Protein AF-A0A0M0KE28-F1 (afdb_monomer_lite)

Sequence (64 aa):
MERIQELLEQIVKWLIFSILLVASISLMVVYQQGYIAEALVARATPLAIVVGLSAIAAAIIVKK

Structure (mmCIF, N/CA/C/O backbone):
data_AF-A0A0M0KE28-F1
#
_entry.id   AF-A0A0M0KE28-F1
#
loop_
_atom_site.group_PDB
_atom_site.id
_atom_site.type_symbol
_atom_site.label_atom_id
_atom_site.label_alt_id
_atom_site.label_comp_id
_atom_site.label_asym_id
_atom_site.label_entity_id
_atom_site.label_seq_id
_atom_site.pdbx_PDB_ins_code
_atom_site.Cartn_x
_atom_site.Cartn_y
_atom_site.Cartn_z
_atom_site.occupancy
_atom_site.B_iso_or_equiv
_atom_site.auth_seq_id
_atom_site.auth_comp_id
_atom_site.auth_asym_id
_atom_site.auth_atom_id
_atom_site.pdbx_PDB_model_num
ATOM 1 N N . MET A 1 1 ? -18.677 9.123 23.817 1.00 66.50 1 MET A N 1
ATOM 2 C CA . MET A 1 1 ? -17.239 8.880 23.559 1.00 66.50 1 MET A CA 1
ATOM 3 C C . MET A 1 1 ? -17.033 7.703 22.613 1.00 66.50 1 MET A C 1
ATOM 5 O O . MET A 1 1 ? -16.292 7.865 21.658 1.00 66.50 1 MET A O 1
ATOM 9 N N . GLU A 1 2 ? -17.757 6.599 22.795 1.00 84.31 2 GLU A N 1
ATOM 10 C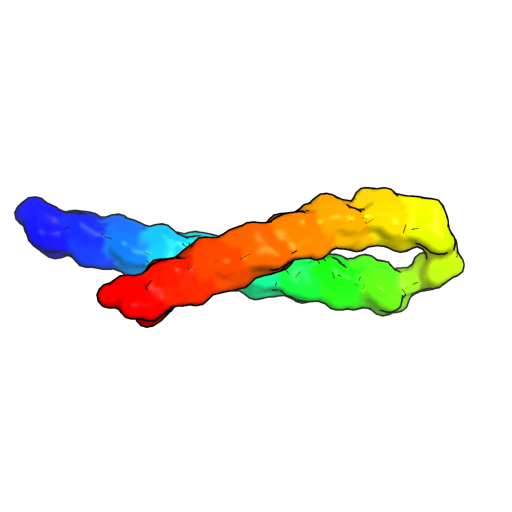 CA . GLU A 1 2 ? -17.712 5.385 21.955 1.00 84.31 2 GLU A CA 1
ATOM 11 C C . GLU A 1 2 ? -17.884 5.649 20.442 1.00 84.31 2 GLU A C 1
ATOM 13 O O . GLU A 1 2 ? -17.009 5.316 19.651 1.00 84.31 2 GLU A O 1
ATOM 18 N N . ARG A 1 3 ? -18.906 6.418 20.040 1.00 88.62 3 ARG A N 1
ATOM 19 C CA . ARG A 1 3 ? -19.137 6.789 18.627 1.00 88.62 3 ARG A CA 1
ATOM 20 C C . ARG A 1 3 ? -17.982 7.557 17.963 1.00 88.62 3 ARG A C 1
ATOM 22 O O . ARG A 1 3 ? -17.803 7.480 16.755 1.00 88.62 3 ARG A O 1
ATOM 29 N N . ILE A 1 4 ? -17.203 8.325 18.731 1.00 92.44 4 ILE A N 1
ATOM 30 C CA . ILE A 1 4 ? -16.031 9.039 18.192 1.00 92.44 4 ILE A CA 1
ATOM 31 C C . ILE A 1 4 ? -14.892 8.045 17.936 1.00 92.44 4 ILE A C 1
ATOM 33 O O . ILE A 1 4 ? -14.192 8.172 16.937 1.00 92.44 4 ILE A O 1
ATOM 37 N N . GLN A 1 5 ? -14.729 7.041 18.801 1.00 90.88 5 GLN A N 1
ATOM 38 C CA . GLN A 1 5 ? -13.718 5.996 18.629 1.00 90.88 5 GLN A CA 1
ATOM 39 C C . GLN A 1 5 ? -14.014 5.131 17.399 1.00 90.88 5 GLN A C 1
ATOM 41 O O . GLN A 1 5 ? -13.117 4.925 16.588 1.00 90.88 5 GLN A O 1
ATOM 46 N N . GLU A 1 6 ? -15.269 4.728 17.193 1.00 92.19 6 GLU A N 1
ATOM 47 C CA . GLU A 1 6 ? -15.689 3.977 15.998 1.00 92.19 6 GLU A CA 1
ATOM 48 C C . GLU A 1 6 ? -15.412 4.745 14.696 1.00 92.19 6 GLU A C 1
ATOM 50 O O . GLU A 1 6 ? -14.896 4.185 13.725 1.00 92.19 6 GLU A O 1
ATOM 55 N N . LEU A 1 7 ? -15.710 6.050 14.680 1.00 94.69 7 LEU A N 1
ATOM 56 C CA . LEU A 1 7 ? -15.425 6.912 13.532 1.00 94.69 7 LEU A CA 1
ATOM 57 C C . LEU A 1 7 ? -13.920 7.020 13.270 1.00 94.69 7 LEU A C 1
ATOM 59 O O . LEU A 1 7 ? -13.492 6.933 12.120 1.00 94.69 7 LEU A O 1
ATOM 63 N N . LEU A 1 8 ? -13.108 7.178 14.319 1.00 93.56 8 LEU A N 1
ATOM 64 C CA . LEU A 1 8 ? -11.651 7.217 14.190 1.00 93.56 8 LEU A CA 1
ATOM 65 C C . LEU A 1 8 ? -11.100 5.900 13.635 1.00 93.56 8 LEU A C 1
ATOM 67 O O . LEU A 1 8 ? -10.263 5.928 12.735 1.00 93.56 8 LEU A O 1
ATOM 71 N N . GLU A 1 9 ? -11.592 4.753 14.103 1.00 91.94 9 GLU A N 1
ATOM 72 C CA . GLU A 1 9 ? -11.188 3.450 13.570 1.00 91.94 9 GLU A CA 1
ATOM 73 C C . GLU A 1 9 ? -11.541 3.295 12.090 1.00 91.94 9 GLU A C 1
ATOM 75 O O . GLU A 1 9 ? -10.704 2.849 11.302 1.00 91.94 9 GLU A O 1
ATOM 80 N N . GLN A 1 10 ? -12.750 3.697 11.686 1.00 94.25 10 GLN A N 1
ATOM 81 C CA . GLN A 1 10 ? -13.140 3.691 10.276 1.00 94.25 10 GLN A CA 1
ATOM 82 C C . GLN A 1 10 ? -12.241 4.596 9.435 1.00 94.25 10 GLN A C 1
ATOM 84 O O . GLN A 1 10 ? -11.790 4.175 8.370 1.00 94.25 10 GLN A O 1
ATOM 89 N N . ILE A 1 11 ? -11.936 5.806 9.909 1.00 95.94 11 ILE A N 1
ATOM 90 C CA . ILE A 1 11 ? -11.042 6.738 9.209 1.00 95.94 11 ILE A CA 1
ATOM 91 C C . ILE A 1 11 ? -9.658 6.112 9.020 1.00 95.94 11 ILE A C 1
ATOM 93 O O . ILE A 1 11 ? -9.120 6.146 7.914 1.00 95.94 11 ILE A O 1
ATOM 97 N N . VAL A 1 12 ? -9.095 5.489 10.059 1.00 94.94 12 VAL A N 1
ATOM 98 C CA . VAL A 1 12 ? -7.786 4.822 9.973 1.00 94.94 12 VAL A CA 1
ATOM 99 C C . VAL A 1 12 ? -7.825 3.656 8.982 1.00 94.94 12 VAL A C 1
ATOM 101 O O . VAL A 1 12 ? -6.921 3.536 8.154 1.00 94.94 12 VAL A O 1
ATOM 104 N N . LYS A 1 13 ? -8.880 2.830 9.004 1.00 94.31 13 LYS A N 1
ATOM 105 C CA . LYS A 1 13 ? -9.070 1.726 8.045 1.00 94.31 13 LYS A CA 1
ATOM 106 C C . LYS A 1 13 ? -9.098 2.238 6.602 1.00 94.31 13 LYS A C 1
ATOM 108 O O . LYS A 1 13 ? -8.367 1.723 5.755 1.00 94.31 13 LYS A O 1
ATOM 113 N N . TRP A 1 14 ? -9.879 3.283 6.334 1.00 96.25 14 TRP A N 1
ATOM 114 C CA . TRP A 1 14 ? -9.965 3.900 5.009 1.00 96.25 14 TRP A CA 1
ATOM 115 C C . TRP A 1 14 ? -8.650 4.537 4.562 1.00 96.25 14 TRP A C 1
ATOM 117 O O . TRP A 1 14 ? -8.289 4.440 3.388 1.00 96.25 14 TRP A O 1
ATOM 127 N N . LEU A 1 15 ? -7.908 5.149 5.484 1.00 96.81 15 LEU A N 1
ATOM 128 C CA . LEU A 1 15 ? -6.618 5.761 5.193 1.00 96.81 15 LEU A CA 1
ATOM 129 C C . LEU A 1 15 ? -5.568 4.708 4.817 1.00 96.81 15 LEU A C 1
ATOM 131 O O . LEU A 1 15 ? -4.910 4.849 3.787 1.00 96.81 15 LEU A O 1
ATOM 135 N N . ILE A 1 16 ? -5.464 3.618 5.584 1.00 96.62 16 ILE A N 1
ATOM 136 C CA . ILE A 1 16 ? -4.567 2.494 5.271 1.00 96.62 16 ILE A CA 1
ATOM 137 C C . ILE A 1 1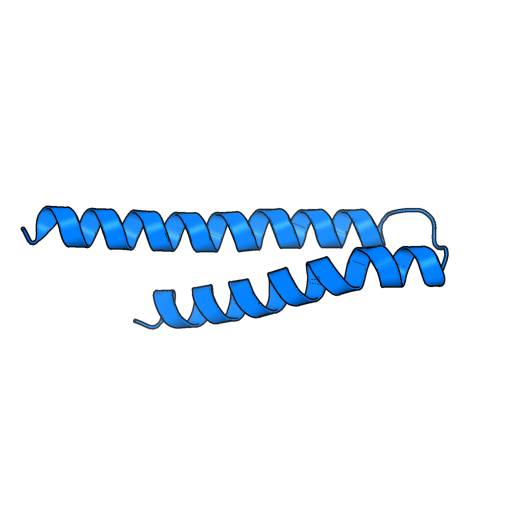6 ? -4.924 1.889 3.910 1.00 96.62 16 ILE A C 1
ATOM 139 O O . ILE A 1 16 ? -4.038 1.681 3.080 1.00 96.62 16 ILE A O 1
ATOM 143 N N . PHE A 1 17 ? -6.214 1.651 3.657 1.00 96.69 17 PHE A N 1
ATOM 144 C CA . PHE A 1 17 ? -6.682 1.116 2.380 1.00 96.69 17 PHE A CA 1
ATOM 145 C C . PHE A 1 17 ? -6.319 2.031 1.203 1.00 96.69 17 PHE A C 1
ATOM 147 O O . PHE A 1 17 ? -5.814 1.562 0.185 1.00 96.69 17 PHE A O 1
ATOM 154 N N . SER A 1 18 ? -6.514 3.342 1.357 1.00 97.75 18 SER A N 1
ATOM 155 C CA . SER A 1 18 ? -6.200 4.325 0.316 1.00 97.75 18 SER A CA 1
ATOM 156 C C . SER A 1 18 ? -4.701 4.379 0.014 1.00 97.75 18 SER A C 1
ATOM 158 O O . SER A 1 18 ? -4.316 4.402 -1.154 1.00 97.75 18 SER A O 1
ATOM 160 N N . ILE A 1 19 ? -3.847 4.339 1.045 1.00 97.75 19 ILE A N 1
ATOM 161 C CA . ILE A 1 19 ? -2.386 4.283 0.880 1.00 97.75 19 ILE A CA 1
ATOM 162 C C . ILE A 1 19 ? -1.989 3.018 0.118 1.00 97.75 19 ILE A C 1
ATOM 164 O O . ILE A 1 19 ? -1.245 3.108 -0.858 1.00 97.75 19 ILE A O 1
ATOM 168 N N . LEU A 1 20 ? -2.507 1.858 0.528 1.00 97.81 20 LEU A N 1
ATOM 169 C CA . LEU A 1 20 ? -2.212 0.582 -0.119 1.00 97.81 20 LEU A CA 1
ATOM 170 C C . LEU A 1 20 ? -2.629 0.592 -1.596 1.00 97.81 20 LEU A C 1
ATOM 172 O O . LEU A 1 20 ? -1.849 0.184 -2.458 1.00 97.81 20 LEU A O 1
ATOM 176 N N . LEU A 1 21 ? -3.827 1.096 -1.897 1.00 98.00 21 LEU A N 1
ATOM 177 C CA . LEU A 1 21 ? -4.351 1.183 -3.258 1.00 98.00 21 LEU A CA 1
ATOM 178 C C . LEU A 1 21 ? -3.481 2.090 -4.141 1.00 98.00 21 LEU A C 1
ATOM 180 O O . LEU A 1 21 ? -3.018 1.663 -5.199 1.00 98.00 21 LEU A O 1
ATOM 184 N N . VAL A 1 22 ? -3.214 3.321 -3.697 1.00 98.25 22 VAL A N 1
ATOM 185 C CA . VAL A 1 22 ? -2.439 4.308 -4.468 1.00 98.25 22 VAL A CA 1
ATOM 186 C C . VAL A 1 22 ? -0.994 3.854 -4.660 1.00 98.25 22 VAL A C 1
ATOM 188 O O . VAL A 1 22 ? -0.460 3.968 -5.766 1.00 98.25 22 VAL A O 1
ATOM 191 N N . ALA A 1 23 ? -0.362 3.302 -3.620 1.00 97.81 23 ALA A N 1
ATOM 192 C CA . ALA A 1 23 ? 1.004 2.796 -3.704 1.00 97.81 23 ALA A CA 1
ATOM 193 C C . ALA A 1 23 ? 1.106 1.609 -4.674 1.00 97.81 23 ALA A C 1
ATOM 195 O O . ALA A 1 23 ? 2.039 1.555 -5.475 1.00 97.81 23 ALA A O 1
ATOM 196 N N . SER A 1 24 ? 0.120 0.706 -4.663 1.00 97.94 24 SER A N 1
ATOM 197 C CA . SER A 1 24 ? 0.082 -0.451 -5.568 1.00 97.94 24 SER A CA 1
ATOM 198 C C . SER A 1 24 ? -0.081 -0.027 -7.027 1.00 97.94 24 SER A C 1
ATOM 200 O O . SER A 1 24 ? 0.655 -0.500 -7.891 1.00 97.94 24 SER A O 1
ATOM 202 N N . ILE A 1 25 ? -0.991 0.915 -7.304 1.00 97.94 25 ILE A N 1
ATOM 203 C CA . ILE A 1 25 ? -1.175 1.475 -8.651 1.00 97.94 25 ILE A CA 1
ATOM 204 C C . ILE A 1 25 ? 0.105 2.181 -9.111 1.00 97.94 25 ILE A C 1
ATOM 206 O O . ILE A 1 25 ? 0.577 1.946 -10.221 1.00 97.94 25 ILE A O 1
ATOM 210 N N . SER A 1 26 ? 0.706 3.001 -8.247 1.00 96.69 26 SER A 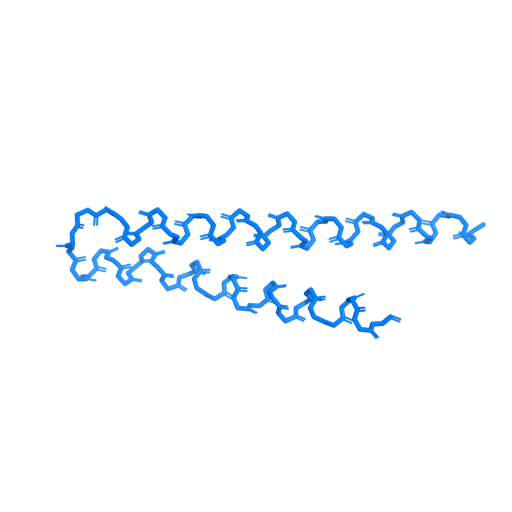N 1
ATOM 211 C CA . SER A 1 26 ? 1.955 3.710 -8.550 1.00 96.69 26 SER A CA 1
ATOM 212 C C . SER A 1 26 ? 3.091 2.742 -8.883 1.00 96.69 26 SER A C 1
ATOM 214 O O . SER A 1 26 ? 3.820 2.953 -9.852 1.00 96.69 26 SER A O 1
ATOM 216 N N . LEU A 1 27 ? 3.220 1.653 -8.119 1.00 96.19 27 LEU A N 1
ATOM 217 C CA . LEU A 1 27 ? 4.221 0.619 -8.365 1.00 96.19 27 LEU A CA 1
ATOM 218 C C . LEU A 1 27 ? 3.983 -0.079 -9.712 1.00 96.19 27 LEU A C 1
ATOM 220 O O . LEU A 1 27 ? 4.926 -0.278 -10.475 1.00 96.19 27 LEU A O 1
ATOM 224 N N . MET A 1 28 ? 2.726 -0.389 -10.039 1.00 95.94 28 MET A N 1
ATOM 225 C CA . MET A 1 28 ? 2.355 -0.987 -11.323 1.00 95.94 28 MET A CA 1
ATOM 226 C C . MET A 1 28 ? 2.708 -0.074 -12.504 1.00 95.94 28 MET A C 1
ATOM 228 O O . MET A 1 28 ? 3.280 -0.545 -13.485 1.00 95.94 28 MET A O 1
ATOM 232 N N . VAL A 1 29 ? 2.445 1.232 -12.390 1.00 95.25 29 VAL A N 1
ATOM 233 C CA . VAL A 1 29 ? 2.827 2.223 -13.408 1.00 95.25 29 VAL A CA 1
ATOM 234 C C . VAL A 1 29 ? 4.343 2.249 -13.607 1.00 95.25 29 VAL A C 1
ATOM 236 O O . VAL A 1 29 ? 4.801 2.283 -14.745 1.00 95.25 29 VAL A O 1
ATOM 239 N N . VAL A 1 30 ? 5.136 2.182 -12.532 1.00 94.38 30 VAL A N 1
ATOM 240 C CA . VAL A 1 30 ? 6.606 2.149 -12.627 1.00 94.38 30 VAL A CA 1
ATOM 241 C C . VAL A 1 30 ? 7.099 0.934 -13.421 1.00 94.38 30 VAL A C 1
ATOM 243 O O . VAL A 1 30 ? 7.995 1.088 -14.248 1.00 94.38 30 VAL A O 1
ATOM 246 N N . TYR A 1 31 ? 6.490 -0.240 -13.241 1.00 90.31 31 TYR A N 1
ATOM 247 C CA . TYR A 1 31 ? 6.837 -1.442 -14.011 1.00 90.31 31 TYR A CA 1
ATOM 248 C C . TYR A 1 31 ? 6.403 -1.398 -15.481 1.00 90.31 31 TYR A C 1
ATOM 250 O O . TYR A 1 31 ? 6.948 -2.141 -16.293 1.00 90.31 31 TYR A O 1
ATOM 258 N N . GLN A 1 32 ? 5.441 -0.544 -15.835 1.00 90.00 32 GLN A N 1
ATOM 259 C CA . GLN A 1 32 ? 4.980 -0.365 -17.216 1.00 90.00 32 GLN A CA 1
ATOM 260 C C . GLN A 1 32 ? 5.790 0.682 -17.996 1.00 90.00 32 GLN A C 1
ATOM 262 O O . GLN A 1 32 ? 5.655 0.780 -19.215 1.00 90.00 32 GLN A O 1
ATOM 267 N N . GLN A 1 33 ? 6.620 1.481 -17.323 1.00 85.88 33 GLN A N 1
ATOM 268 C CA . GLN A 1 33 ? 7.473 2.470 -17.979 1.00 85.88 33 GLN A CA 1
ATOM 269 C C . GLN A 1 33 ? 8.697 1.817 -18.635 1.00 85.88 33 GLN A C 1
ATOM 271 O O . GLN A 1 33 ? 9.121 0.728 -18.254 1.00 85.88 33 GLN A O 1
ATOM 276 N N . GLY A 1 34 ? 9.283 2.510 -19.620 1.00 81.50 34 GLY A N 1
ATOM 277 C CA . GLY A 1 34 ? 10.473 2.049 -20.340 1.00 81.50 34 GLY A CA 1
ATOM 278 C C . GLY A 1 34 ? 11.575 1.547 -19.399 1.00 81.50 34 GLY A C 1
ATOM 279 O O . GLY A 1 34 ? 11.920 2.205 -18.412 1.00 81.50 34 GLY A O 1
ATOM 280 N N . TYR A 1 35 ? 12.102 0.360 -19.703 1.00 78.56 35 TYR A N 1
ATOM 281 C CA . TYR A 1 35 ? 13.026 -0.356 -18.832 1.00 78.56 35 TYR A CA 1
ATOM 282 C C . TYR A 1 35 ? 14.434 0.250 -18.887 1.00 78.56 35 TYR A C 1
ATOM 284 O O . TYR A 1 35 ? 15.162 0.090 -19.864 1.00 78.56 35 TYR A O 1
ATOM 292 N N . ILE A 1 36 ? 14.821 0.916 -17.800 1.00 89.31 36 ILE A N 1
ATOM 293 C CA . ILE A 1 36 ? 16.203 1.286 -17.478 1.00 89.31 36 ILE A CA 1
ATOM 294 C C . ILE A 1 36 ? 16.438 0.782 -16.058 1.00 89.31 36 ILE A C 1
ATOM 296 O O . ILE A 1 36 ? 15.788 1.268 -15.132 1.00 89.31 36 ILE A O 1
ATOM 300 N N . ALA A 1 37 ? 17.314 -0.209 -15.884 1.00 83.19 37 ALA A N 1
ATOM 301 C CA . ALA A 1 37 ? 17.427 -0.968 -14.636 1.00 83.19 37 ALA A CA 1
ATOM 302 C C . ALA A 1 37 ? 17.652 -0.075 -13.400 1.00 83.19 37 ALA A C 1
ATOM 304 O O . ALA A 1 37 ? 16.921 -0.185 -12.417 1.00 83.19 37 ALA A O 1
ATOM 305 N N . GLU A 1 38 ? 18.598 0.862 -13.472 1.00 85.75 38 GLU A N 1
ATOM 306 C CA . GLU A 1 38 ? 18.929 1.771 -12.364 1.00 85.75 38 GLU A CA 1
ATOM 307 C C . GLU A 1 38 ? 17.754 2.696 -12.013 1.00 85.75 38 GLU A C 1
ATOM 309 O O . GLU A 1 38 ? 17.386 2.837 -10.845 1.00 85.75 38 GLU A O 1
ATOM 314 N N . ALA A 1 39 ? 17.099 3.269 -13.027 1.00 89.12 39 ALA A N 1
ATOM 315 C CA . ALA A 1 39 ? 15.940 4.137 -12.837 1.00 89.12 39 ALA A CA 1
ATOM 316 C C . ALA A 1 39 ? 14.698 3.367 -12.360 1.00 89.12 39 ALA A C 1
ATOM 318 O O . ALA A 1 39 ? 13.852 3.923 -11.657 1.00 89.12 39 ALA A O 1
ATOM 319 N N . LEU A 1 40 ? 14.555 2.098 -12.747 1.00 91.75 40 LEU A N 1
ATOM 320 C CA . LEU A 1 40 ? 13.479 1.231 -12.283 1.00 91.75 40 LEU A CA 1
ATOM 321 C C . LEU A 1 40 ? 13.654 0.929 -10.796 1.00 91.75 40 LEU A C 1
ATOM 323 O O . LEU A 1 40 ? 12.731 1.170 -10.027 1.00 91.75 40 LEU A O 1
ATOM 327 N N . VAL A 1 41 ? 14.837 0.473 -10.379 1.00 91.75 41 VAL A N 1
ATOM 328 C CA . VAL A 1 41 ? 15.123 0.153 -8.972 1.00 91.75 41 VAL A CA 1
ATOM 329 C C . VAL A 1 41 ? 14.963 1.391 -8.089 1.00 91.75 41 VAL A C 1
ATOM 331 O O . VAL A 1 41 ? 14.295 1.311 -7.055 1.00 91.75 41 VAL A O 1
ATOM 334 N N . ALA A 1 42 ? 15.485 2.546 -8.512 1.00 93.25 42 ALA A N 1
ATOM 335 C CA . ALA A 1 42 ? 15.381 3.793 -7.753 1.00 93.25 42 ALA A CA 1
ATOM 336 C C . ALA A 1 42 ? 13.924 4.237 -7.511 1.00 93.25 42 ALA A C 1
ATOM 338 O O . ALA A 1 42 ? 13.616 4.786 -6.455 1.00 93.25 42 ALA A O 1
ATOM 339 N N . ARG A 1 43 ? 13.017 3.978 -8.463 1.00 92.12 43 ARG A N 1
ATOM 340 C CA . ARG A 1 43 ? 11.594 4.357 -8.367 1.00 92.12 43 ARG A CA 1
ATOM 341 C C . ARG A 1 43 ? 10.720 3.276 -7.731 1.00 92.12 43 ARG A C 1
ATOM 343 O O . ARG A 1 43 ? 9.800 3.598 -6.985 1.00 92.12 43 ARG A O 1
ATOM 350 N N . ALA A 1 44 ? 10.997 2.005 -8.009 1.00 94.88 44 ALA A N 1
ATOM 351 C CA . ALA A 1 44 ? 10.193 0.878 -7.547 1.00 94.88 44 ALA A CA 1
ATOM 352 C C . ALA A 1 44 ? 10.463 0.528 -6.079 1.00 94.88 44 ALA A C 1
ATOM 354 O O . ALA A 1 44 ? 9.526 0.188 -5.365 1.00 94.88 44 ALA A O 1
ATOM 355 N N . THR A 1 45 ? 11.710 0.639 -5.602 1.00 95.69 45 THR A N 1
ATOM 356 C CA . THR A 1 45 ? 12.078 0.217 -4.235 1.00 95.69 45 THR A CA 1
ATOM 357 C C . THR A 1 45 ? 11.302 0.972 -3.148 1.00 95.69 45 THR A C 1
ATOM 359 O O . THR A 1 45 ? 10.699 0.310 -2.300 1.00 95.69 45 THR A O 1
ATOM 362 N N . PRO A 1 46 ? 11.220 2.320 -3.164 1.00 96.56 46 PRO A N 1
ATOM 363 C CA . PRO A 1 46 ? 10.437 3.048 -2.166 1.00 96.56 46 PRO A CA 1
ATOM 364 C C . PRO A 1 46 ? 8.957 2.648 -2.195 1.00 96.56 46 PRO A C 1
ATOM 366 O O . PRO A 1 46 ? 8.354 2.416 -1.150 1.00 96.56 46 PRO A O 1
ATOM 369 N N . LEU A 1 47 ? 8.380 2.510 -3.393 1.00 97.00 47 LEU A N 1
ATOM 370 C CA . LEU A 1 47 ? 6.981 2.119 -3.568 1.00 97.00 47 LEU A CA 1
ATOM 371 C C . LEU A 1 47 ? 6.716 0.693 -3.073 1.00 97.00 47 LEU A C 1
ATOM 373 O O . LEU A 1 47 ? 5.724 0.472 -2.386 1.00 97.00 47 LEU A O 1
ATOM 377 N N . ALA A 1 48 ? 7.610 -0.257 -3.347 1.00 97.31 48 ALA A N 1
ATOM 378 C CA . ALA A 1 48 ? 7.495 -1.633 -2.875 1.00 97.31 48 ALA A CA 1
ATOM 379 C C . ALA A 1 48 ? 7.517 -1.723 -1.340 1.00 97.31 48 ALA A C 1
ATOM 381 O O . ALA A 1 48 ? 6.733 -2.477 -0.763 1.00 97.31 48 ALA A O 1
ATOM 382 N N . ILE A 1 49 ? 8.350 -0.913 -0.673 1.00 98.12 49 ILE A N 1
ATOM 383 C CA . ILE A 1 49 ? 8.365 -0.812 0.795 1.00 98.12 49 ILE A CA 1
ATOM 384 C C . ILE A 1 49 ? 7.014 -0.296 1.306 1.00 98.12 49 ILE A C 1
ATOM 386 O O . ILE A 1 49 ? 6.429 -0.898 2.206 1.00 98.12 49 ILE A O 1
ATOM 390 N N . VAL A 1 50 ? 6.485 0.781 0.717 1.00 98.06 50 VAL A N 1
ATOM 391 C CA . VAL A 1 50 ? 5.190 1.354 1.123 1.00 98.06 50 VAL A CA 1
ATOM 392 C C . VAL A 1 50 ? 4.046 0.365 0.890 1.00 98.06 50 VAL A C 1
ATOM 394 O O . VAL A 1 50 ? 3.211 0.191 1.778 1.00 98.06 50 VAL A O 1
ATOM 397 N N . VAL A 1 51 ? 4.018 -0.330 -0.251 1.00 98.25 51 VAL A N 1
ATOM 398 C CA . VAL A 1 51 ? 3.031 -1.384 -0.543 1.00 98.25 51 VAL A CA 1
ATOM 399 C C . VAL A 1 51 ? 3.118 -2.507 0.490 1.00 98.25 51 VAL A C 1
ATOM 401 O O . VAL A 1 51 ? 2.105 -2.869 1.080 1.00 98.25 51 VAL A O 1
ATOM 40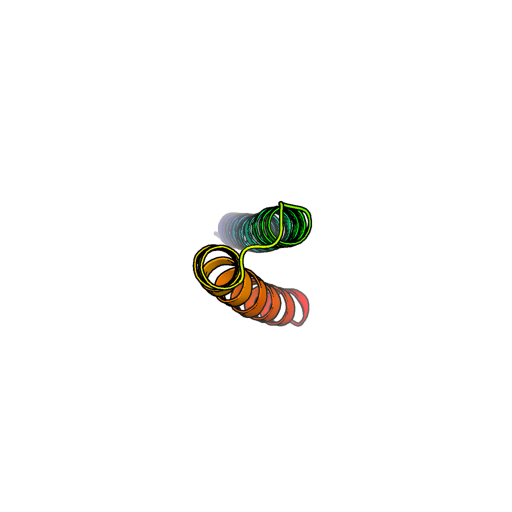4 N N . GLY A 1 52 ? 4.318 -3.021 0.769 1.00 97.81 52 GLY A N 1
ATOM 405 C CA . GLY A 1 52 ? 4.511 -4.102 1.736 1.00 97.81 52 GLY A CA 1
ATOM 406 C C . GLY A 1 52 ? 4.062 -3.723 3.149 1.00 97.81 52 GLY A C 1
ATOM 407 O O . GLY A 1 52 ? 3.293 -4.453 3.774 1.00 97.81 52 GLY A O 1
ATOM 408 N N . LEU A 1 53 ? 4.486 -2.558 3.647 1.00 98.12 53 LEU A N 1
ATOM 409 C CA . LEU A 1 53 ? 4.134 -2.100 4.994 1.00 98.12 53 LEU A CA 1
ATOM 410 C C . LEU A 1 53 ? 2.643 -1.769 5.130 1.00 98.12 53 LEU A C 1
ATOM 412 O O . LEU A 1 53 ? 2.024 -2.135 6.130 1.00 98.12 53 LEU A O 1
ATOM 416 N N . SER A 1 54 ? 2.043 -1.121 4.128 1.00 97.50 54 SER A N 1
ATOM 417 C CA . SER A 1 54 ? 0.604 -0.828 4.139 1.00 97.50 54 SER A CA 1
ATOM 418 C C . SER A 1 54 ? -0.249 -2.094 4.020 1.00 97.50 54 SER A C 1
ATOM 420 O O . SER A 1 54 ? -1.290 -2.177 4.670 1.00 97.50 54 SER A O 1
ATOM 422 N N . ALA A 1 55 ? 0.211 -3.119 3.295 1.00 97.44 55 ALA A N 1
ATOM 423 C CA . ALA A 1 55 ? -0.445 -4.424 3.248 1.00 97.44 55 ALA A CA 1
ATOM 424 C C . ALA A 1 55 ? -0.417 -5.131 4.612 1.00 97.44 55 ALA A C 1
ATOM 426 O O . ALA A 1 55 ? -1.437 -5.670 5.042 1.00 97.44 55 ALA A O 1
ATOM 427 N N . ILE A 1 56 ? 0.712 -5.084 5.329 1.00 97.50 56 ILE A N 1
ATOM 428 C CA . ILE A 1 56 ? 0.810 -5.612 6.701 1.00 97.50 56 ILE A CA 1
ATOM 429 C C . ILE A 1 56 ? -0.145 -4.855 7.632 1.00 97.50 56 ILE A C 1
ATOM 431 O O . ILE A 1 56 ? -0.903 -5.482 8.371 1.00 97.50 56 ILE A O 1
ATOM 435 N N . ALA A 1 57 ? -0.159 -3.521 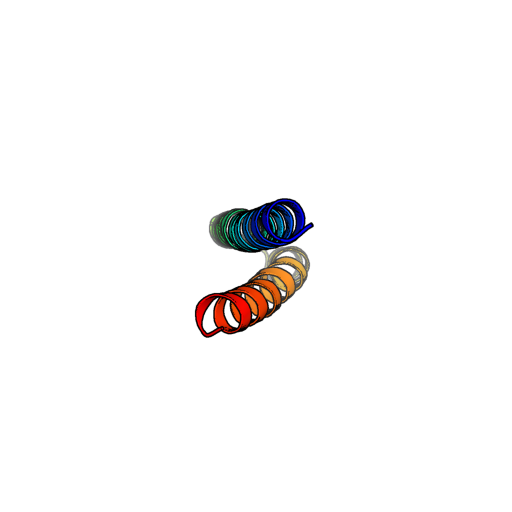7.570 1.00 96.06 57 ALA A N 1
ATOM 436 C CA . ALA A 1 57 ? -1.066 -2.701 8.372 1.00 96.06 57 ALA A CA 1
ATOM 437 C C . ALA A 1 57 ? -2.544 -3.029 8.087 1.00 96.06 57 ALA A C 1
ATOM 439 O O . ALA A 1 57 ? -3.331 -3.189 9.022 1.00 96.06 57 ALA A O 1
ATOM 440 N N . ALA A 1 58 ? -2.910 -3.202 6.812 1.00 95.69 58 ALA A N 1
ATOM 441 C CA . ALA A 1 58 ? -4.248 -3.615 6.402 1.00 95.69 58 ALA A CA 1
ATOM 442 C C . ALA A 1 58 ? -4.601 -5.013 6.939 1.00 95.69 58 ALA A C 1
ATOM 444 O O . ALA A 1 58 ? -5.684 -5.216 7.483 1.00 95.69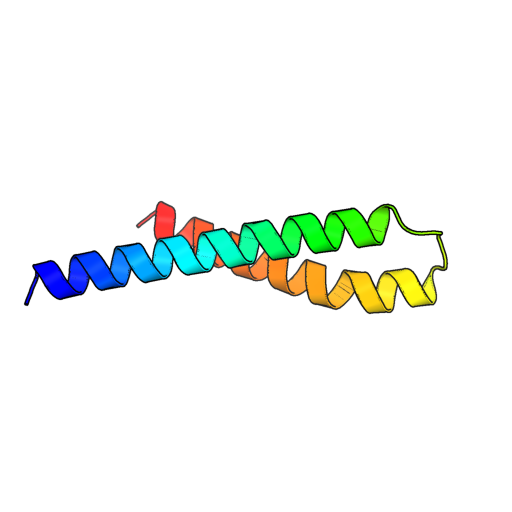 58 ALA A O 1
ATOM 445 N N . ALA A 1 59 ? -3.677 -5.973 6.856 1.00 95.31 59 ALA A N 1
ATOM 446 C CA . ALA A 1 59 ? -3.896 -7.322 7.367 1.00 95.31 59 ALA A CA 1
ATOM 447 C C . ALA A 1 59 ? -4.120 -7.338 8.888 1.00 95.31 59 ALA A C 1
ATOM 449 O O . ALA A 1 59 ? -4.980 -8.071 9.373 1.00 95.31 59 ALA A O 1
ATOM 450 N N . ILE A 1 60 ? -3.379 -6.516 9.638 1.00 94.56 60 ILE A N 1
ATOM 451 C CA . ILE A 1 60 ? -3.545 -6.376 11.090 1.00 94.56 60 ILE A CA 1
ATOM 452 C C . ILE A 1 60 ? -4.911 -5.767 11.419 1.00 94.56 60 ILE A C 1
ATOM 454 O O . ILE A 1 60 ? -5.609 -6.291 12.281 1.00 94.56 60 ILE A O 1
ATOM 458 N N . ILE A 1 61 ? -5.311 -4.687 10.738 1.00 91.88 61 ILE A N 1
ATOM 459 C CA . ILE A 1 61 ? -6.539 -3.953 11.077 1.00 91.88 61 ILE A CA 1
ATOM 460 C C . ILE A 1 61 ? -7.826 -4.651 10.617 1.00 91.88 61 ILE A C 1
ATOM 462 O O . ILE A 1 61 ? -8.892 -4.358 11.149 1.00 91.88 61 ILE A O 1
ATOM 466 N N . VAL A 1 62 ? -7.735 -5.544 9.626 1.00 86.81 62 VAL A N 1
ATOM 467 C CA . VAL A 1 62 ? -8.859 -6.371 9.150 1.00 86.81 62 VAL A CA 1
ATOM 468 C C . VAL A 1 62 ? -9.012 -7.650 9.975 1.00 86.81 62 VAL A C 1
ATOM 470 O O . VAL A 1 62 ? -10.126 -8.134 10.133 1.00 86.81 62 VAL A O 1
ATOM 473 N N . LYS A 1 63 ? -7.913 -8.215 10.499 1.00 79.00 63 LYS A N 1
ATOM 474 C CA . LYS A 1 63 ? -7.970 -9.381 11.401 1.00 79.00 63 LYS A CA 1
ATOM 475 C C . LYS A 1 63 ? -8.441 -9.040 12.816 1.00 79.00 63 LYS A C 1
ATOM 477 O O . LYS A 1 63 ? -8.788 -9.961 13.551 1.00 79.00 63 LYS A O 1
ATOM 482 N N . LYS A 1 64 ? -8.360 -7.766 13.197 1.00 56.12 64 LYS A N 1
ATOM 483 C CA . LYS A 1 64 ? -8.843 -7.246 14.476 1.00 56.12 64 LYS A CA 1
ATOM 484 C C . LYS A 1 64 ? -10.354 -7.052 14.433 1.00 56.12 64 LYS A C 1
ATOM 486 O O . LYS A 1 64 ? -10.991 -7.448 15.427 1.00 56.12 64 LYS A O 1
#

Organism: Halalkalibacterium halodurans (NCBI:txid86665)

Foldseek 3Di:
DVVVVVVVLVVVLVVLVVQLVVLVVQLVVLVVDDDDPVSSCVRNVVSVVSNVVSVVVNVVSVVD

Radius of gyration: 15.4 Å; chains: 1; bounding box: 38×18×44 Å

pLDDT: mean 92.57, std 7.45, range [56.12, 98.25]

Secondary structure (DSSP, 8-state):
-HHHHHHHHHHHHHHHHHHHHHHHHHHHHHHHS---HHHHHHHHHHHHHHHHHHHHHHHHHHH-